Protein AF-A0A9W9J0L0-F1 (afdb_monomer)

Solvent-accessible surface area (backbone atoms only — not comparable to full-atom values): 8194 Å² total; per-residue (Å²): 139,89,84,81,80,73,86,49,81,91,50,54,73,69,58,38,48,50,48,41,58,68,57,58,68,62,36,92,89,52,98,60,97,66,74,61,45,75,41,74,57,98,92,39,80,80,44,77,38,39,56,86,63,51,59,75,35,76,91,61,63,66,67,77,65,63,71,75,72,69,82,81,74,82,87,82,82,83,82,86,81,90,82,89,80,88,84,88,83,88,82,87,78,92,76,89,80,91,79,87,84,85,85,85,84,85,85,87,84,87,133

Secondary structure (DSSP, 8-state):
----SSTTTTS-HHHHHHIIIIIIIT-TT-SSS-S-EEEEETTEEEEEE-HHHHTTSTTTSSGGGSGGGSS----------------------------------------

Nearest PDB structures (foldseek):
  6xgz-assembly2_C  TM=5.238E-01  e=1.188E+00  Escherichia coli LAU-EC10
  6xgz-assembly4_G  TM=4.441E-01  e=1.459E+00  Escherichia coli LAU-EC10

Structure (mmCIF, N/CA/C/O backbone):
data_AF-A0A9W9J0L0-F1
#
_entry.id   AF-A0A9W9J0L0-F1
#
loop_
_atom_site.group_PDB
_atom_site.id
_atom_site.type_symbol
_atom_site.label_atom_id
_atom_site.label_alt_id
_atom_site.label_comp_id
_atom_site.label_asym_id
_atom_site.label_entity_id
_atom_site.label_seq_id
_atom_site.pdbx_PDB_ins_code
_atom_site.Cartn_x
_atom_site.Cartn_y
_atom_site.Cartn_z
_atom_site.occupancy
_atom_site.B_iso_or_equiv
_atom_site.auth_seq_id
_atom_site.auth_comp_id
_atom_site.auth_asym_id
_atom_site.auth_atom_id
_atom_site.pdbx_PDB_model_num
ATOM 1 N N . MET A 1 1 ? -2.092 -14.677 -9.624 1.00 81.62 1 MET A N 1
ATOM 2 C CA . MET A 1 1 ? -2.568 -13.695 -8.629 1.00 81.62 1 MET A CA 1
ATOM 3 C C . MET A 1 1 ? -1.541 -13.659 -7.511 1.00 81.62 1 MET A C 1
ATOM 5 O O . MET A 1 1 ? -1.152 -14.730 -7.071 1.00 81.62 1 MET A O 1
ATOM 9 N N . ILE A 1 2 ? -1.045 -12.480 -7.135 1.00 85.88 2 ILE A N 1
ATOM 10 C CA . ILE A 1 2 ? -0.087 -12.305 -6.030 1.00 85.88 2 ILE A CA 1
ATOM 11 C C . ILE A 1 2 ? -0.782 -11.428 -4.991 1.00 85.88 2 ILE A C 1
ATOM 13 O O . ILE A 1 2 ? -1.339 -10.396 -5.359 1.00 85.88 2 ILE A O 1
ATOM 17 N N . VAL A 1 3 ? -0.757 -11.846 -3.728 1.00 91.19 3 VAL A N 1
ATOM 18 C CA . VAL A 1 3 ? -1.263 -11.078 -2.585 1.00 91.19 3 VAL A CA 1
ATOM 19 C C . VAL A 1 3 ? -0.090 -10.853 -1.643 1.00 91.19 3 VAL A C 1
ATOM 21 O O . VAL A 1 3 ? 0.665 -11.784 -1.376 1.00 91.19 3 VAL A O 1
ATOM 24 N N . LEU A 1 4 ? 0.081 -9.613 -1.197 1.00 90.81 4 LEU A N 1
ATOM 25 C CA . LEU A 1 4 ? 1.098 -9.227 -0.227 1.00 90.81 4 LEU A CA 1
ATOM 26 C C . LEU A 1 4 ? 0.358 -8.747 1.018 1.00 90.81 4 LEU A C 1
ATOM 28 O O . LEU A 1 4 ? -0.255 -7.683 0.977 1.00 90.81 4 LEU A O 1
ATOM 32 N N . ASP A 1 5 ? 0.376 -9.554 2.072 1.00 93.75 5 ASP A N 1
ATOM 33 C CA . ASP A 1 5 ? -0.249 -9.229 3.353 1.00 93.75 5 ASP A CA 1
ATOM 34 C C . ASP A 1 5 ? 0.843 -8.784 4.329 1.00 93.75 5 ASP A C 1
ATOM 36 O O . ASP A 1 5 ? 1.639 -9.601 4.783 1.00 93.75 5 ASP A O 1
ATOM 40 N N . ASP A 1 6 ? 0.950 -7.467 4.515 1.00 92.38 6 ASP A N 1
ATOM 41 C CA . ASP A 1 6 ? 1.974 -6.781 5.317 1.00 92.38 6 ASP A CA 1
ATOM 42 C C . ASP A 1 6 ? 3.406 -7.372 5.207 1.00 92.38 6 ASP A C 1
ATOM 44 O O . ASP A 1 6 ? 3.994 -7.835 6.193 1.00 92.38 6 ASP A O 1
ATOM 48 N N . PRO A 1 7 ? 4.006 -7.364 3.996 1.00 92.69 7 PRO A N 1
ATOM 49 C CA . PRO A 1 7 ? 5.244 -8.091 3.702 1.00 92.69 7 PRO A CA 1
ATOM 50 C C . PRO A 1 7 ? 6.485 -7.549 4.429 1.00 92.69 7 PRO A C 1
ATOM 52 O O . PRO A 1 7 ? 7.549 -8.162 4.348 1.00 92.69 7 PRO A O 1
ATOM 55 N N . PHE A 1 8 ? 6.378 -6.398 5.099 1.00 95.19 8 PHE A N 1
ATOM 56 C CA . PHE A 1 8 ? 7.505 -5.713 5.730 1.00 95.19 8 PHE A CA 1
ATOM 57 C C . PHE A 1 8 ? 7.444 -5.677 7.262 1.00 95.19 8 PHE A C 1
ATOM 59 O O . PHE A 1 8 ? 8.408 -5.244 7.888 1.00 95.19 8 PHE A O 1
ATOM 66 N N . SER A 1 9 ? 6.359 -6.155 7.875 1.00 95.62 9 SER A N 1
ATOM 67 C CA . SER A 1 9 ? 6.130 -6.082 9.329 1.00 95.62 9 SER A CA 1
ATOM 68 C C . SER A 1 9 ? 7.211 -6.733 10.197 1.00 95.62 9 SER A C 1
ATOM 70 O O . SER A 1 9 ? 7.465 -6.274 11.310 1.00 95.62 9 SER A O 1
ATOM 72 N N . ALA A 1 10 ? 7.847 -7.799 9.709 1.00 95.19 10 ALA A N 1
ATOM 73 C CA . ALA A 1 10 ? 8.798 -8.608 10.475 1.00 95.19 10 ALA A CA 1
ATOM 74 C C . ALA A 1 10 ? 10.272 -8.397 10.085 1.00 95.19 10 ALA A C 1
ATOM 76 O O . ALA A 1 10 ? 11.147 -9.088 10.609 1.00 95.19 10 ALA A O 1
ATOM 77 N N . VAL A 1 11 ? 10.562 -7.487 9.153 1.00 95.62 11 VAL A N 1
ATOM 78 C CA . VAL A 1 11 ? 11.921 -7.252 8.642 1.00 95.62 11 VAL A CA 1
ATOM 79 C C . VAL A 1 11 ? 12.442 -5.891 9.081 1.00 95.62 11 VAL A C 1
ATOM 81 O O . VAL A 1 11 ? 11.683 -4.942 9.268 1.00 95.62 11 VAL A O 1
ATOM 84 N N . ASP A 1 12 ? 13.759 -5.774 9.247 1.00 97.44 12 ASP A N 1
ATOM 85 C CA . ASP A 1 12 ? 14.365 -4.473 9.511 1.00 97.44 12 ASP A CA 1
ATOM 86 C C . ASP A 1 12 ? 14.322 -3.572 8.269 1.00 97.44 12 ASP A C 1
ATOM 88 O O . ASP A 1 12 ? 14.172 -4.032 7.135 1.00 97.44 12 ASP A O 1
ATOM 92 N N . ALA A 1 13 ? 14.495 -2.267 8.483 1.00 97.00 13 ALA A N 1
ATOM 93 C CA . ALA A 1 13 ? 14.366 -1.264 7.431 1.00 97.00 13 ALA A CA 1
ATOM 94 C C . ALA A 1 13 ? 15.308 -1.494 6.237 1.00 97.00 13 ALA A C 1
ATOM 96 O O . ALA A 1 13 ? 14.921 -1.216 5.102 1.00 97.00 13 ALA A O 1
ATOM 97 N N . ARG A 1 14 ? 16.526 -2.014 6.459 1.00 97.75 14 ARG A N 1
ATOM 98 C CA . ARG A 1 14 ? 17.467 -2.264 5.357 1.00 97.75 14 ARG A CA 1
ATOM 99 C C . ARG A 1 14 ? 17.002 -3.443 4.516 1.00 97.75 14 ARG A C 1
ATOM 101 O O . ARG A 1 14 ? 16.993 -3.348 3.295 1.00 97.75 14 ARG A O 1
ATOM 108 N N . VAL A 1 15 ? 16.561 -4.522 5.160 1.00 97.06 15 VAL A N 1
ATOM 109 C CA . VAL A 1 15 ? 16.006 -5.688 4.461 1.00 97.06 15 VAL A CA 1
ATOM 110 C C . VAL A 1 15 ? 14.714 -5.329 3.726 1.00 97.06 15 VAL A C 1
ATOM 112 O O . VAL A 1 15 ? 14.553 -5.710 2.567 1.00 97.06 15 VAL A O 1
ATOM 115 N N . ALA A 1 16 ? 13.826 -4.547 4.346 1.00 97.06 16 ALA A N 1
ATOM 116 C CA . ALA A 1 16 ? 12.612 -4.045 3.703 1.00 97.06 16 ALA A CA 1
ATOM 117 C C . ALA A 1 16 ? 12.935 -3.241 2.436 1.00 97.06 16 ALA A C 1
ATOM 119 O O . ALA A 1 16 ? 12.298 -3.434 1.402 1.00 97.06 16 ALA A O 1
ATOM 120 N N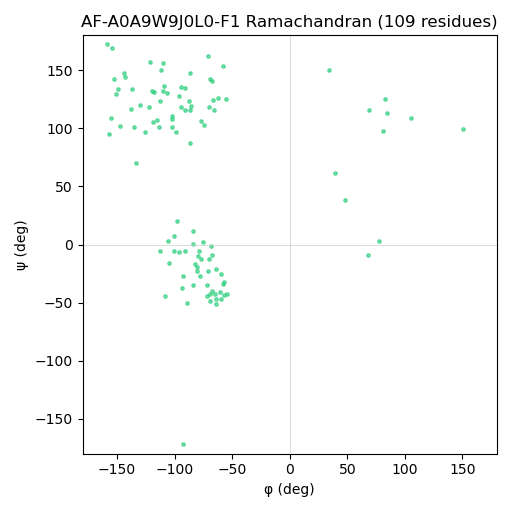 . GLN A 1 17 ? 13.956 -2.380 2.501 1.00 96.62 17 GLN A N 1
ATOM 121 C CA . GLN A 1 17 ? 14.395 -1.579 1.365 1.00 96.62 17 GLN A CA 1
ATOM 122 C C . GLN A 1 17 ? 14.927 -2.448 0.221 1.00 96.62 17 GLN A C 1
ATOM 124 O O . GLN A 1 17 ? 14.496 -2.267 -0.915 1.00 96.62 17 GLN A O 1
ATOM 129 N N . CYS A 1 18 ? 15.785 -3.430 0.510 1.00 96.38 18 CYS A N 1
ATOM 130 C CA . CYS A 1 18 ? 16.265 -4.370 -0.507 1.00 96.38 18 CYS A CA 1
ATOM 131 C C . CYS A 1 18 ? 15.109 -5.147 -1.155 1.00 96.38 18 CYS A C 1
ATOM 133 O O . CYS A 1 18 ? 15.014 -5.210 -2.376 1.00 96.38 18 CYS A O 1
ATOM 135 N N . LEU A 1 19 ? 14.179 -5.690 -0.362 1.00 94.62 19 LEU A N 1
ATOM 136 C CA . LEU A 1 19 ? 13.004 -6.398 -0.887 1.00 94.62 19 LEU A CA 1
ATOM 137 C C . LEU A 1 19 ? 12.127 -5.495 -1.764 1.00 94.62 19 LEU A C 1
ATOM 139 O O . LEU A 1 19 ? 11.619 -5.919 -2.806 1.00 94.62 19 LEU A O 1
ATOM 143 N N . TRP A 1 20 ? 11.938 -4.245 -1.351 1.00 94.25 20 TRP A N 1
ATOM 144 C CA . TRP A 1 20 ? 11.176 -3.274 -2.116 1.00 94.25 20 TRP A CA 1
ATOM 145 C C . TRP A 1 20 ? 11.833 -2.961 -3.462 1.00 94.25 20 TRP A C 1
ATOM 147 O O . TRP A 1 20 ? 11.166 -3.049 -4.495 1.00 94.25 20 TRP A O 1
ATOM 157 N N . ASP A 1 21 ? 13.122 -2.627 -3.452 1.00 94.00 21 ASP A N 1
ATOM 158 C CA . ASP A 1 21 ? 13.863 -2.203 -4.637 1.00 94.00 21 ASP A CA 1
ATOM 159 C C . ASP A 1 21 ? 14.064 -3.370 -5.612 1.00 94.00 21 ASP A C 1
ATOM 161 O O . ASP A 1 21 ? 13.722 -3.255 -6.791 1.00 94.00 21 ASP A O 1
ATOM 165 N N . ASP A 1 22 ? 14.529 -4.516 -5.115 1.00 93.31 22 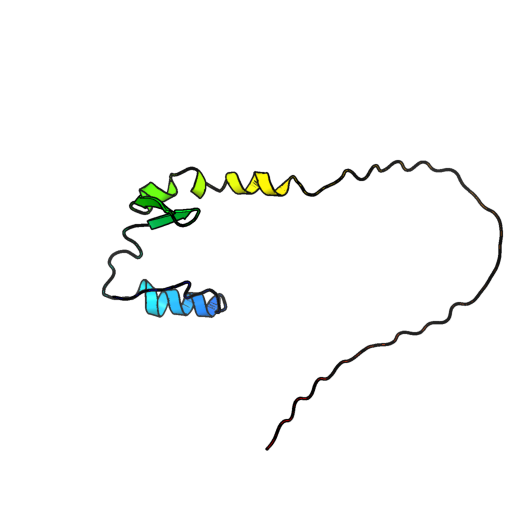ASP A N 1
ATOM 166 C CA . ASP A 1 22 ? 14.966 -5.627 -5.959 1.00 93.31 22 ASP A CA 1
ATOM 167 C C . ASP A 1 22 ? 13.805 -6.518 -6.412 1.00 93.31 22 ASP A C 1
ATOM 169 O O . ASP A 1 22 ? 13.822 -7.030 -7.532 1.00 93.31 22 ASP A O 1
ATOM 173 N N . CYS A 1 23 ? 12.781 -6.707 -5.571 1.00 90.62 23 CYS A N 1
ATOM 174 C CA . CYS A 1 23 ? 11.719 -7.686 -5.832 1.00 90.62 23 CYS A CA 1
ATOM 175 C C . CYS A 1 23 ? 10.375 -7.050 -6.208 1.00 90.62 23 CYS A C 1
ATOM 177 O O . CYS A 1 23 ? 9.710 -7.522 -7.133 1.00 90.62 23 CYS A O 1
ATOM 179 N N . ILE A 1 24 ? 9.937 -6.004 -5.498 1.00 90.50 24 ILE A N 1
ATOM 180 C CA . ILE A 1 24 ? 8.578 -5.460 -5.670 1.00 90.50 24 ILE A CA 1
ATOM 181 C C . ILE A 1 24 ? 8.529 -4.387 -6.756 1.00 90.50 24 ILE A C 1
ATOM 183 O O . ILE A 1 24 ? 7.680 -4.466 -7.650 1.00 90.50 24 ILE A O 1
ATOM 187 N N . ARG A 1 25 ? 9.421 -3.392 -6.699 1.00 89.31 25 ARG A N 1
ATOM 188 C CA . ARG A 1 25 ? 9.446 -2.270 -7.647 1.00 89.31 25 ARG A CA 1
ATOM 189 C C . ARG A 1 25 ? 9.833 -2.731 -9.051 1.00 89.31 25 ARG A C 1
ATOM 191 O O . ARG A 1 25 ? 9.215 -2.296 -10.015 1.00 89.31 25 ARG A O 1
ATOM 198 N N . ASN A 1 26 ? 10.791 -3.648 -9.157 1.00 87.00 26 ASN A N 1
ATOM 199 C CA . ASN A 1 26 ? 11.282 -4.170 -10.435 1.00 87.00 26 ASN A CA 1
ATOM 200 C C . ASN A 1 26 ? 10.431 -5.313 -11.011 1.00 87.00 26 ASN A C 1
ATOM 202 O O . ASN A 1 26 ? 10.851 -5.982 -11.954 1.00 87.00 26 ASN A O 1
ATOM 206 N N . CYS A 1 27 ? 9.233 -5.566 -10.473 1.00 83.31 27 CYS A N 1
ATOM 207 C CA . CYS A 1 27 ? 8.371 -6.618 -10.995 1.00 83.31 27 CYS A CA 1
ATOM 208 C C . CYS A 1 27 ? 7.902 -6.261 -12.426 1.00 83.31 27 CYS A C 1
ATOM 210 O O . CYS A 1 27 ? 7.125 -5.319 -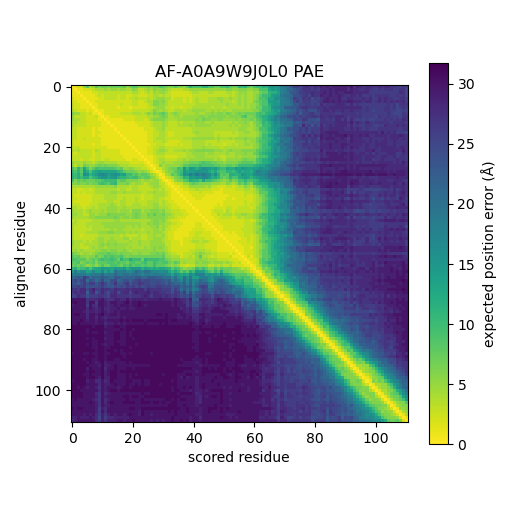12.593 1.00 83.31 27 CYS A O 1
ATOM 212 N N . PRO A 1 28 ? 8.280 -7.032 -13.469 1.00 71.69 28 PRO A N 1
ATOM 213 C CA . PRO A 1 28 ? 8.089 -6.654 -14.878 1.00 71.69 28 PRO A CA 1
ATOM 214 C C . PRO A 1 28 ? 6.622 -6.616 -15.340 1.00 71.69 28 PRO A C 1
ATOM 216 O O . PRO A 1 28 ? 6.336 -6.302 -16.490 1.00 71.69 28 PRO A O 1
ATOM 219 N N . LYS A 1 29 ? 5.676 -6.951 -14.457 1.00 75.12 29 LYS A N 1
ATOM 220 C CA . LYS A 1 29 ? 4.233 -6.966 -14.731 1.00 75.12 29 LYS A CA 1
ATOM 221 C C . LYS A 1 29 ? 3.492 -5.732 -14.199 1.00 75.12 29 LYS A C 1
ATOM 223 O O . LYS A 1 29 ? 2.265 -5.725 -14.239 1.00 75.12 29 LYS A O 1
ATOM 228 N N . ARG A 1 30 ? 4.191 -4.714 -13.682 1.00 70.19 30 ARG A N 1
ATOM 229 C CA . ARG A 1 30 ? 3.576 -3.506 -13.107 1.00 70.19 30 ARG A CA 1
ATOM 230 C C . ARG A 1 30 ? 4.060 -2.233 -13.798 1.00 70.19 30 ARG A C 1
ATOM 232 O O . ARG A 1 30 ? 5.235 -1.899 -13.729 1.00 70.19 30 ARG A O 1
ATOM 239 N N . SER A 1 31 ? 3.131 -1.497 -14.406 1.00 67.50 31 SER A N 1
ATOM 240 C CA . SER A 1 31 ? 3.322 -0.100 -14.835 1.00 67.50 31 SER A CA 1
ATOM 241 C C . SER A 1 31 ? 3.163 0.898 -13.679 1.00 67.50 31 SER A C 1
ATOM 243 O O . SER A 1 31 ? 3.682 2.007 -13.732 1.00 67.50 31 SER A O 1
ATOM 245 N N . SER A 1 32 ? 2.446 0.493 -12.631 1.00 78.06 32 SER A N 1
ATOM 246 C CA . SER A 1 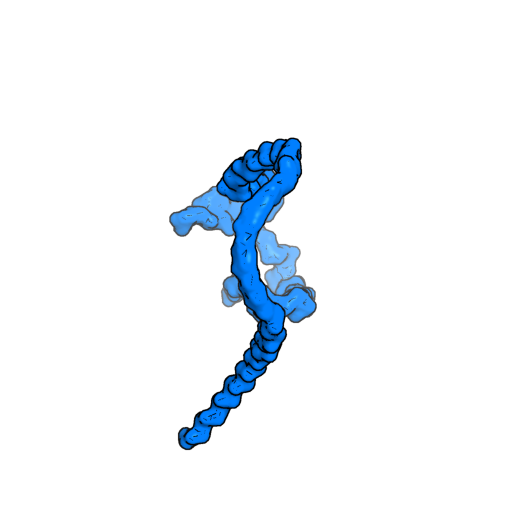32 ? 2.093 1.251 -11.428 1.00 78.06 32 SER A CA 1
ATOM 247 C C . SER A 1 32 ? 2.111 0.298 -10.226 1.00 78.06 32 SER A C 1
ATOM 249 O O . SER A 1 32 ? 1.822 -0.894 -10.345 1.00 78.06 32 SER A O 1
ATOM 251 N N . LEU A 1 33 ? 2.480 0.803 -9.045 1.00 82.00 33 LEU A N 1
ATOM 252 C CA . LEU A 1 33 ? 2.512 -0.008 -7.817 1.00 82.00 33 LEU A CA 1
ATOM 253 C C . LEU A 1 33 ? 1.106 -0.339 -7.306 1.00 82.00 33 LEU A C 1
ATOM 255 O O . LEU A 1 33 ? 0.877 -1.427 -6.777 1.00 82.00 33 LEU A O 1
ATOM 259 N N . CYS A 1 34 ? 0.173 0.595 -7.487 1.00 87.19 34 CYS A N 1
ATOM 260 C CA . CYS A 1 34 ? -1.232 0.432 -7.154 1.00 87.19 34 CYS A CA 1
ATOM 261 C C . CYS A 1 34 ? -2.100 1.252 -8.115 1.00 87.19 34 CYS A C 1
ATOM 263 O O . CYS A 1 34 ? -1.818 2.420 -8.374 1.00 87.19 34 CYS A O 1
ATOM 265 N N 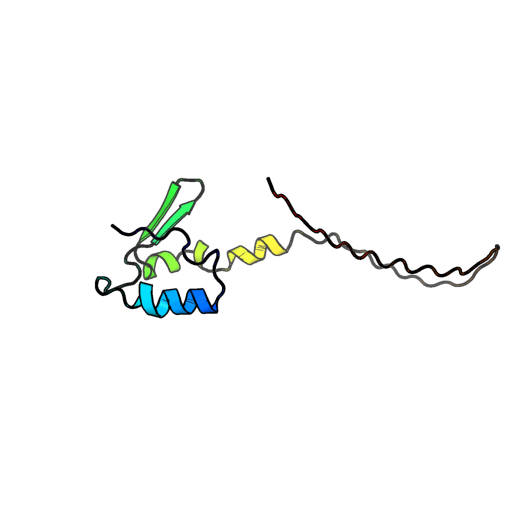. ASP A 1 35 ? -3.163 0.635 -8.625 1.00 91.81 35 ASP A N 1
ATOM 266 C CA . ASP A 1 35 ? -4.165 1.322 -9.450 1.00 91.81 35 ASP A CA 1
ATOM 267 C C . ASP A 1 35 ? -5.330 1.834 -8.601 1.00 91.81 35 ASP A C 1
ATOM 269 O O . ASP A 1 35 ? -5.990 2.809 -8.949 1.00 91.81 35 ASP A O 1
ATOM 273 N N . HIS A 1 36 ? -5.586 1.162 -7.477 1.00 94.25 36 HIS A N 1
ATOM 274 C CA . HIS A 1 36 ? -6.688 1.443 -6.571 1.00 94.25 36 HIS A CA 1
ATOM 275 C C . HIS A 1 36 ? -6.251 1.237 -5.122 1.00 94.25 36 HIS A C 1
ATOM 277 O O . HIS A 1 36 ? -5.506 0.307 -4.814 1.00 94.25 36 HIS A O 1
ATOM 283 N N . ILE A 1 37 ? -6.770 2.081 -4.234 1.00 94.44 37 ILE A N 1
ATOM 284 C CA . ILE A 1 37 ? -6.681 1.934 -2.783 1.00 94.44 37 ILE A CA 1
ATOM 285 C C . ILE A 1 37 ? -8.073 1.588 -2.266 1.00 94.44 37 ILE A C 1
ATOM 287 O O . ILE A 1 37 ? -9.053 2.248 -2.623 1.00 94.44 37 ILE A O 1
ATOM 291 N N . LEU A 1 38 ? -8.145 0.561 -1.421 1.00 95.44 38 LEU A N 1
ATOM 292 C CA . LEU A 1 38 ? -9.339 0.199 -0.671 1.00 95.44 38 LEU A CA 1
ATOM 293 C C . LEU A 1 38 ? -9.133 0.598 0.786 1.00 95.44 38 LEU A C 1
ATOM 295 O O . LEU A 1 38 ? -8.112 0.266 1.382 1.00 95.44 38 LEU A O 1
ATOM 299 N N . VAL A 1 39 ? -10.107 1.300 1.351 1.00 94.69 39 VAL A N 1
ATOM 300 C CA . VAL A 1 39 ? -10.099 1.702 2.759 1.00 94.69 39 VAL A CA 1
ATOM 301 C C . VAL A 1 39 ? -11.218 0.958 3.457 1.00 94.69 39 VAL A C 1
ATOM 303 O O . VAL A 1 39 ? -12.377 1.062 3.041 1.00 94.69 39 VAL A O 1
ATOM 306 N N . LEU A 1 40 ? -10.862 0.218 4.502 1.00 95.25 40 LEU A N 1
ATOM 307 C CA . LEU A 1 40 ? -11.800 -0.540 5.313 1.00 95.25 40 LEU A CA 1
ATOM 308 C C . LEU A 1 40 ? -11.937 0.104 6.694 1.00 95.25 40 LEU A C 1
ATOM 310 O O . LE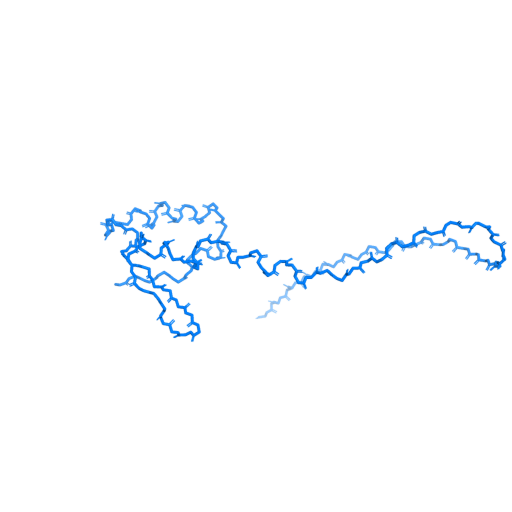U A 1 40 ? -10.936 0.460 7.308 1.00 95.25 40 LEU A O 1
ATOM 314 N N . ASP A 1 41 ? -13.169 0.218 7.180 1.00 94.00 41 ASP A N 1
ATOM 315 C CA . ASP A 1 41 ? -13.482 0.611 8.555 1.00 94.00 41 ASP A CA 1
ATOM 316 C C . ASP A 1 41 ? -14.603 -0.284 9.092 1.00 94.00 41 ASP A C 1
ATOM 318 O O . ASP A 1 41 ? -15.586 -0.551 8.398 1.00 94.00 41 ASP A O 1
ATOM 322 N N . LYS A 1 42 ? -14.433 -0.798 10.316 1.00 95.56 42 LYS A N 1
ATOM 323 C CA . LYS A 1 42 ? -15.387 -1.701 10.998 1.00 95.56 42 LYS A CA 1
ATOM 324 C C . LYS A 1 42 ? -15.870 -2.877 10.131 1.00 95.56 42 LYS A C 1
ATOM 326 O O . LYS A 1 42 ? -17.033 -3.265 10.181 1.00 95.56 42 LYS A O 1
ATOM 331 N N . GLY A 1 43 ? -14.970 -3.443 9.325 1.00 95.69 43 GLY A N 1
ATOM 332 C CA . GLY A 1 43 ? -15.268 -4.574 8.438 1.00 95.69 43 GLY A CA 1
ATOM 333 C C . GLY A 1 43 ? -16.017 -4.217 7.147 1.00 95.69 43 GLY A C 1
ATOM 334 O O . GLY A 1 43 ? -16.330 -5.119 6.375 1.00 95.69 43 GLY A O 1
ATOM 335 N N . GLY A 1 44 ? -16.288 -2.934 6.880 1.00 96.06 44 GLY A N 1
ATOM 336 C CA . GLY A 1 44 ? -16.882 -2.447 5.631 1.00 96.06 44 GLY A CA 1
ATOM 337 C C . GLY A 1 44 ? -15.896 -1.646 4.777 1.00 96.06 44 GLY A C 1
ATOM 338 O O . GLY A 1 44 ? -14.938 -1.079 5.293 1.00 96.06 44 GLY A O 1
ATOM 339 N N . ILE A 1 45 ? -16.135 -1.569 3.464 1.00 95.69 45 ILE A N 1
ATOM 340 C CA . ILE A 1 45 ? -15.355 -0.727 2.539 1.00 95.69 45 ILE A CA 1
ATOM 341 C C . ILE A 1 45 ? -15.949 0.689 2.535 1.00 95.69 45 ILE A C 1
ATOM 343 O O . ILE A 1 45 ? -17.098 0.876 2.140 1.00 95.69 45 ILE A O 1
ATOM 347 N N . ILE A 1 46 ? -15.160 1.694 2.922 1.00 94.44 46 ILE A N 1
ATOM 348 C CA . ILE A 1 46 ? -15.578 3.110 2.977 1.00 94.44 46 ILE A CA 1
ATOM 349 C C . ILE A 1 46 ? -15.013 3.958 1.824 1.00 94.44 46 ILE A C 1
ATOM 351 O O . ILE A 1 46 ? -15.485 5.067 1.540 1.00 94.44 46 ILE A O 1
ATOM 355 N N . ALA A 1 47 ? -13.997 3.448 1.124 1.00 93.94 47 ALA A N 1
ATOM 356 C CA . ALA A 1 47 ? -13.452 4.064 -0.079 1.00 93.94 47 ALA A CA 1
ATOM 357 C C . ALA A 1 47 ? -12.825 3.017 -1.005 1.00 93.94 47 ALA A C 1
ATOM 359 O O . ALA A 1 47 ? -12.160 2.094 -0.543 1.00 93.94 47 ALA A O 1
ATOM 360 N N . GLN A 1 48 ? -12.993 3.212 -2.311 1.00 95.69 48 GLN A N 1
ATOM 361 C CA . GLN A 1 48 ? -12.301 2.465 -3.359 1.00 95.69 48 GLN A CA 1
ATOM 362 C C . GLN A 1 48 ? -12.092 3.397 -4.552 1.00 95.69 48 GLN A C 1
ATOM 364 O O . GLN A 1 48 ? -13.047 3.674 -5.278 1.00 95.69 48 GLN A O 1
ATOM 369 N N . ARG A 1 49 ? -10.883 3.937 -4.727 1.00 95.56 49 ARG A N 1
ATOM 370 C CA . ARG A 1 49 ? -10.530 4.859 -5.828 1.00 95.56 49 ARG A CA 1
ATOM 371 C C . ARG A 1 49 ? -9.023 4.807 -6.132 1.00 95.56 49 ARG A C 1
ATOM 373 O O . ARG A 1 49 ? -8.277 4.234 -5.336 1.00 95.56 49 ARG A O 1
ATOM 380 N N . PRO A 1 50 ? -8.566 5.413 -7.242 1.00 95.19 50 PRO A N 1
ATOM 381 C CA . PRO A 1 50 ? -7.146 5.642 -7.486 1.00 95.19 50 PRO A CA 1
ATOM 382 C C . PRO A 1 50 ? -6.464 6.471 -6.378 1.00 95.19 50 PRO A C 1
ATOM 384 O O . PRO A 1 50 ? -7.140 7.258 -5.700 1.00 95.19 50 PRO A O 1
ATOM 387 N N . PRO A 1 51 ? -5.140 6.317 -6.175 1.00 93.25 51 PRO A N 1
ATOM 388 C CA . PRO A 1 51 ? -4.414 6.944 -5.066 1.00 93.25 51 PRO A CA 1
ATOM 389 C C . PRO A 1 51 ? -4.587 8.464 -4.968 1.00 93.25 51 PRO A C 1
ATOM 391 O O . PRO A 1 51 ? -4.831 8.997 -3.888 1.00 93.25 51 PRO A O 1
ATOM 394 N N . ASP A 1 52 ? -4.542 9.165 -6.097 1.00 93.19 52 ASP A N 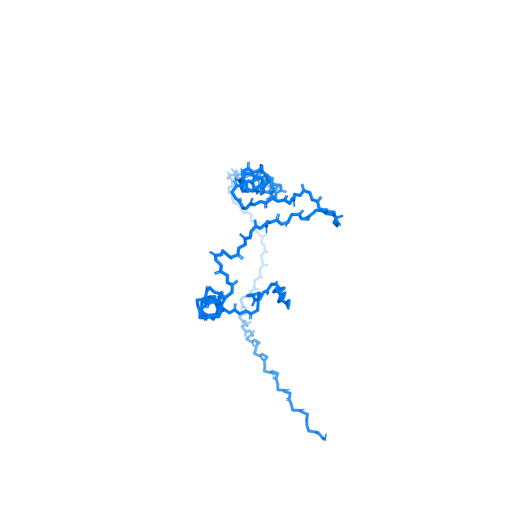1
ATOM 395 C CA . ASP A 1 52 ? -4.670 10.624 -6.191 1.00 93.19 52 ASP A CA 1
ATOM 396 C C . ASP A 1 52 ? -6.046 11.154 -5.752 1.00 93.19 52 ASP A C 1
ATOM 398 O O . ASP A 1 52 ? -6.183 12.331 -5.412 1.00 93.19 52 ASP A O 1
ATOM 402 N N . GLN A 1 53 ? -7.071 10.300 -5.765 1.00 93.06 53 GLN A N 1
ATOM 403 C CA . GLN A 1 53 ? -8.421 10.628 -5.307 1.00 93.06 53 GLN A CA 1
ATOM 404 C C . GLN A 1 53 ? -8.637 10.243 -3.845 1.00 93.06 53 GLN A C 1
ATOM 406 O O . GLN A 1 53 ? -9.329 10.956 -3.120 1.00 93.06 53 GLN A O 1
ATOM 411 N N . VAL A 1 54 ? -8.076 9.110 -3.412 1.00 93.06 54 VAL A N 1
ATOM 412 C CA . VAL A 1 54 ? -8.231 8.618 -2.037 1.00 93.06 54 VAL A CA 1
ATOM 413 C C . VAL A 1 54 ? -7.485 9.508 -1.047 1.00 93.06 54 VAL A C 1
ATOM 415 O O . VAL A 1 54 ? -8.051 9.860 -0.016 1.00 93.06 54 VAL A O 1
ATOM 418 N N . LEU A 1 55 ? -6.267 9.932 -1.387 1.00 89.94 55 LEU A N 1
ATOM 419 C CA . LEU A 1 55 ? -5.403 10.715 -0.499 1.00 89.94 55 LEU A CA 1
ATOM 420 C C . LEU A 1 55 ? -5.887 12.153 -0.252 1.00 89.94 55 LEU A C 1
ATOM 422 O O . LEU A 1 55 ? -5.396 12.794 0.661 1.00 89.94 55 LEU A O 1
ATOM 426 N N . LYS A 1 56 ? -6.856 12.656 -1.027 1.00 90.50 56 LYS A N 1
ATOM 427 C CA . LYS A 1 56 ? -7.476 13.984 -0.831 1.00 90.50 56 LYS A CA 1
ATOM 428 C C . LYS A 1 56 ? -8.609 13.981 0.200 1.00 90.50 56 LYS A C 1
ATOM 430 O O . LYS A 1 56 ? -9.311 14.979 0.350 1.00 90.50 56 LYS A O 1
ATOM 435 N N . ARG A 1 57 ? -8.904 12.825 0.798 1.00 86.81 57 ARG A N 1
ATOM 436 C CA . ARG A 1 57 ? -9.997 12.684 1.759 1.00 86.81 57 ARG A CA 1
ATOM 437 C C . ARG A 1 57 ? -9.514 13.031 3.172 1.00 86.81 57 ARG A C 1
ATOM 439 O O . ARG A 1 57 ? -8.404 12.654 3.531 1.00 86.81 57 ARG A O 1
ATOM 446 N N . PRO A 1 58 ? -10.391 13.596 4.023 1.00 85.75 58 PRO A N 1
ATOM 447 C CA . PRO A 1 58 ? -10.011 14.143 5.329 1.00 85.75 58 PRO A CA 1
ATOM 448 C C . PRO A 1 58 ? -9.374 13.137 6.294 1.00 85.75 58 PRO A C 1
ATOM 450 O O . PRO A 1 58 ? -8.607 13.521 7.167 1.00 85.75 58 PRO A O 1
ATOM 453 N N . PHE A 1 59 ? -9.651 11.841 6.144 1.00 84.69 59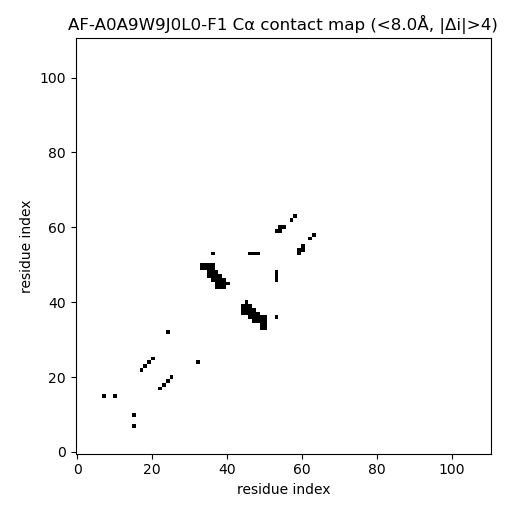 PHE A N 1
ATOM 454 C CA . PHE A 1 59 ? -9.045 10.813 6.993 1.00 84.69 59 PHE A CA 1
ATOM 455 C C . PHE A 1 59 ? -7.584 10.481 6.633 1.00 84.69 59 PHE A C 1
ATOM 457 O O . PHE A 1 59 ? -6.911 9.827 7.423 1.00 84.69 59 PHE A O 1
ATOM 464 N N . PHE A 1 60 ? -7.076 10.929 5.478 1.00 84.25 60 PHE A N 1
ATOM 465 C CA . PHE A 1 60 ? -5.655 10.836 5.112 1.00 84.25 60 PHE A CA 1
ATOM 466 C C . PHE A 1 60 ? -4.882 12.145 5.324 1.00 84.25 60 PHE A C 1
ATOM 468 O O . PHE A 1 60 ? -3.659 12.140 5.214 1.00 84.25 60 PHE A O 1
ATOM 475 N N . ASP A 1 61 ? -5.554 13.238 5.696 1.00 78.88 61 ASP A N 1
ATOM 476 C CA . ASP A 1 61 ? -4.936 14.565 5.841 1.00 78.88 61 ASP A CA 1
ATOM 477 C C . ASP A 1 61 ? -4.084 14.713 7.122 1.00 78.88 61 ASP A C 1
ATOM 479 O O . ASP A 1 61 ? -3.554 15.787 7.402 1.00 78.88 61 ASP A O 1
ATOM 483 N N . GLY A 1 62 ? -3.948 13.654 7.933 1.00 67.69 62 GLY A N 1
ATOM 484 C CA . GLY A 1 62 ? -3.082 13.603 9.123 1.00 67.69 62 GLY A CA 1
ATOM 485 C C . GLY A 1 62 ? -3.506 14.502 10.295 1.00 67.69 62 GLY A C 1
ATOM 486 O O . GLY A 1 62 ? -2.976 14.372 11.398 1.00 67.69 62 GLY A O 1
ATOM 487 N N . SER A 1 63 ? -4.487 15.381 10.095 1.00 62.53 63 SER A N 1
ATOM 488 C CA . SER A 1 63 ? -4.992 16.341 11.082 1.00 62.53 63 SER A CA 1
ATOM 489 C C . SER A 1 63 ? -5.792 15.692 12.215 1.00 62.53 63 SER A C 1
ATOM 491 O O . SER A 1 63 ? -5.843 16.235 13.316 1.00 62.53 63 SER A O 1
ATOM 493 N N . THR A 1 64 ? -6.346 14.498 11.997 1.00 56.12 64 THR A N 1
ATOM 494 C CA . THR A 1 64 ? -7.145 13.761 12.989 1.00 56.12 64 THR A CA 1
ATOM 495 C C . THR A 1 64 ? -6.314 13.035 14.059 1.00 56.12 64 THR A C 1
ATOM 497 O O . THR A 1 64 ? -6.891 12.486 14.991 1.00 56.12 64 THR A O 1
ATOM 500 N N . LEU A 1 65 ? -4.974 13.017 13.969 1.00 53.22 65 LEU A N 1
ATOM 501 C CA . LEU A 1 65 ? -4.099 12.375 14.971 1.00 53.22 65 LEU A CA 1
ATOM 502 C C . LEU A 1 65 ? -3.812 13.246 16.209 1.00 53.22 65 LEU A C 1
ATOM 504 O O . LEU A 1 65 ? -3.363 12.732 17.237 1.00 53.22 65 LEU A O 1
ATOM 508 N N . LEU A 1 66 ? -4.066 14.556 16.137 1.00 54.06 66 LEU A N 1
ATOM 509 C CA . LEU A 1 66 ? -3.764 15.490 17.229 1.00 54.06 66 LEU A CA 1
ATOM 510 C C . LEU A 1 66 ? -4.812 15.486 18.353 1.00 54.06 66 LEU A C 1
ATOM 512 O O . LEU A 1 66 ? -4.485 15.875 19.476 1.00 54.06 66 LEU A O 1
ATOM 516 N N . ASP A 1 67 ? -6.029 15.000 18.101 1.00 48.88 67 ASP A N 1
ATOM 517 C CA . ASP A 1 67 ? -7.111 15.038 19.095 1.00 48.88 67 ASP A CA 1
ATOM 518 C C . ASP A 1 67 ? -6.988 13.951 20.173 1.00 48.88 67 ASP A C 1
ATOM 520 O O . ASP A 1 67 ? -7.371 14.168 21.320 1.00 48.88 67 ASP A O 1
ATOM 524 N N . THR A 1 68 ? -6.348 12.818 19.876 1.00 49.25 68 THR A N 1
ATOM 525 C CA . THR A 1 68 ? -6.121 11.735 20.853 1.00 49.25 68 THR A CA 1
ATOM 526 C C . THR A 1 68 ? -4.955 11.978 21.815 1.00 49.25 68 THR A C 1
ATOM 528 O O . THR A 1 68 ? -4.806 11.245 22.787 1.00 49.25 68 THR A O 1
ATOM 531 N N . SER A 1 69 ? -4.127 13.005 21.590 1.00 50.09 69 SER A N 1
ATOM 532 C CA . SER A 1 69 ? -2.938 13.266 22.426 1.00 50.09 69 SER A CA 1
ATOM 533 C C . SER A 1 69 ? -3.197 14.212 23.609 1.00 50.09 69 SER A C 1
ATOM 535 O O . SER A 1 69 ? -2.301 14.428 24.422 1.00 50.09 69 SER A O 1
ATOM 537 N N . LYS A 1 70 ? -4.398 14.799 23.728 1.00 50.56 70 LYS A N 1
ATOM 538 C CA . LYS A 1 70 ? -4.731 15.777 24.784 1.00 50.56 70 LYS A CA 1
ATOM 539 C C . LYS A 1 70 ? -5.433 15.200 26.018 1.00 50.56 70 LYS A C 1
ATOM 541 O O . LYS A 1 70 ? -5.583 15.925 26.995 1.00 50.56 70 LYS A O 1
ATOM 546 N N . GLU A 1 71 ? -5.819 13.925 26.022 1.00 49.69 71 GLU A N 1
ATOM 547 C CA . GLU A 1 71 ? -6.622 13.326 27.107 1.00 49.69 71 GLU A CA 1
ATOM 548 C C . GLU A 1 71 ? -5.820 12.547 28.169 1.00 49.69 71 GLU A C 1
ATOM 550 O O . GLU A 1 71 ? -6.371 11.738 28.905 1.00 49.69 71 GLU A O 1
ATOM 555 N N . LEU A 1 72 ? -4.513 12.790 28.306 1.00 48.56 72 LEU A N 1
ATOM 556 C CA . LEU A 1 72 ? -3.703 12.187 29.374 1.00 48.56 72 LEU A CA 1
ATOM 557 C C . LEU A 1 72 ? -2.807 13.228 30.053 1.00 48.56 72 LEU A C 1
ATOM 559 O O . LEU A 1 72 ? -1.587 13.214 29.920 1.00 48.56 72 LEU A O 1
ATOM 563 N N . SER A 1 73 ? -3.404 14.146 30.815 1.00 45.16 73 SER A N 1
ATOM 564 C CA . SER A 1 73 ? -2.717 14.835 31.920 1.00 45.16 73 SER A CA 1
ATOM 565 C C . SER A 1 73 ? -3.737 15.330 32.958 1.00 45.16 73 SER A C 1
ATOM 567 O O . SER A 1 73 ? -4.449 16.293 32.676 1.00 45.16 73 SER A O 1
ATOM 569 N N . PRO A 1 74 ? -3.833 14.750 34.170 1.00 53.91 74 PRO A N 1
ATOM 570 C CA . PRO A 1 74 ? -4.442 15.467 35.285 1.00 53.91 74 PRO A CA 1
ATOM 571 C C . PRO A 1 74 ? -3.525 16.638 35.704 1.00 53.91 74 PRO A C 1
ATOM 573 O O . PRO A 1 74 ? -2.299 16.492 35.682 1.00 53.91 74 PRO A O 1
ATOM 576 N N . PRO A 1 75 ? -4.072 17.807 36.085 1.00 44.19 75 PRO A N 1
ATOM 577 C CA . PRO A 1 75 ? -3.266 18.964 36.463 1.00 44.19 75 PRO A CA 1
ATOM 578 C C . PRO A 1 75 ? -2.549 18.724 37.801 1.00 44.19 75 PRO A C 1
ATOM 580 O O . PRO A 1 75 ? -3.185 18.566 38.843 1.00 44.19 75 PRO A O 1
ATOM 583 N N . ILE A 1 76 ? -1.213 18.734 37.787 1.00 53.00 76 ILE A N 1
ATOM 584 C CA . ILE A 1 76 ? -0.388 18.793 39.002 1.00 53.00 76 ILE A CA 1
ATOM 585 C C . ILE A 1 76 ? -0.408 20.242 39.507 1.00 53.00 76 ILE A C 1
ATOM 587 O O . ILE A 1 76 ? 0.200 21.133 38.914 1.00 53.00 76 ILE A O 1
ATOM 591 N N . ASN A 1 77 ? -1.140 20.480 40.596 1.00 42.25 77 ASN A N 1
ATOM 592 C CA . ASN A 1 77 ? -1.186 21.763 41.293 1.00 42.25 77 ASN A CA 1
ATOM 593 C C . ASN A 1 77 ? 0.112 21.969 42.095 1.00 42.25 77 ASN A C 1
ATOM 595 O O . ASN A 1 77 ? 0.292 21.382 43.161 1.00 42.25 77 ASN A O 1
ATOM 599 N N . ASN A 1 78 ? 1.022 22.796 41.581 1.00 48.41 78 ASN A N 1
ATOM 600 C CA . ASN A 1 78 ? 2.235 23.213 42.283 1.00 48.41 78 ASN A CA 1
ATOM 601 C C . ASN A 1 78 ? 1.945 24.445 43.155 1.00 48.41 78 ASN A C 1
ATOM 603 O O . ASN A 1 78 ? 2.164 25.577 42.726 1.00 48.41 78 ASN A O 1
ATOM 607 N N . GLN A 1 79 ? 1.503 24.236 44.396 1.00 42.66 79 GLN A N 1
ATOM 608 C CA . GLN A 1 79 ? 1.647 25.247 45.446 1.00 42.66 79 GLN A CA 1
ATOM 609 C C . GLN A 1 79 ? 2.866 24.909 46.306 1.00 42.66 79 GLN A C 1
ATOM 611 O O . GLN A 1 79 ? 2.807 24.091 47.219 1.00 42.66 79 GLN A O 1
ATOM 616 N N . ALA A 1 80 ? 3.991 25.549 45.988 1.00 40.12 80 ALA A N 1
ATOM 617 C CA . ALA A 1 80 ? 5.142 25.638 46.872 1.00 40.12 80 ALA A CA 1
ATOM 618 C C . ALA A 1 80 ? 4.949 26.849 47.796 1.00 40.12 80 ALA A C 1
ATOM 620 O O . ALA A 1 80 ? 4.931 27.987 47.327 1.00 40.12 80 ALA A O 1
ATOM 621 N N . GLN A 1 81 ? 4.822 26.618 49.103 1.00 39.22 81 GLN A N 1
ATOM 622 C CA . GLN A 1 81 ? 4.902 27.675 50.110 1.00 39.22 81 GLN A CA 1
ATOM 623 C C . GLN A 1 81 ? 5.891 27.257 51.204 1.00 39.22 81 GLN A C 1
ATOM 625 O O . GLN A 1 81 ? 5.775 26.203 51.822 1.00 39.22 81 GLN A O 1
ATOM 630 N N . SER A 1 82 ? 6.924 28.086 51.345 1.00 41.16 82 SER A N 1
ATOM 631 C CA . SER A 1 82 ? 8.113 27.925 52.180 1.00 41.16 82 SER A CA 1
ATOM 632 C C . SER A 1 82 ? 7.865 28.457 53.592 1.00 41.16 82 SER A C 1
ATOM 634 O O . SER A 1 82 ? 7.607 29.652 53.714 1.00 41.16 82 SER A O 1
ATOM 636 N N . VAL A 1 83 ? 8.058 27.634 54.633 1.00 36.84 83 VAL A N 1
ATOM 637 C CA . VAL A 1 83 ? 8.407 28.063 56.007 1.00 36.84 83 VAL A CA 1
ATOM 638 C C . VAL A 1 83 ? 9.222 26.941 56.696 1.00 36.84 83 VAL A C 1
ATOM 640 O O . VAL A 1 83 ? 8.830 25.779 56.652 1.00 36.84 83 VAL A O 1
ATOM 643 N N . ALA A 1 84 ? 10.374 27.272 57.293 1.00 39.97 84 ALA A N 1
ATOM 644 C CA . ALA A 1 84 ? 11.289 26.377 58.042 1.00 39.97 84 ALA A CA 1
ATOM 645 C C . ALA A 1 84 ? 10.973 26.358 59.570 1.00 39.97 84 ALA A C 1
ATOM 647 O O . ALA A 1 84 ? 10.081 27.097 59.979 1.00 39.97 84 ALA A O 1
ATOM 648 N N . PRO A 1 85 ? 11.784 25.742 60.470 1.00 43.66 85 PRO A N 1
ATOM 649 C CA . PRO A 1 85 ? 12.282 24.356 60.569 1.00 43.66 85 PRO A CA 1
ATOM 650 C C . PRO A 1 85 ? 11.899 23.630 61.905 1.00 43.66 85 PRO A C 1
ATOM 652 O O . PRO A 1 85 ? 11.681 24.290 62.909 1.00 43.66 85 PRO A O 1
ATOM 655 N N . ALA A 1 86 ? 11.894 22.277 61.866 1.00 40.34 86 ALA A N 1
ATOM 656 C CA . ALA A 1 86 ? 12.117 21.190 62.874 1.00 40.34 86 ALA A CA 1
ATOM 657 C C . ALA A 1 86 ? 11.685 21.356 64.370 1.00 40.34 86 ALA A C 1
ATOM 659 O O . ALA A 1 86 ? 11.828 22.446 64.914 1.00 40.34 86 ALA A O 1
ATOM 660 N N . PRO A 1 87 ? 11.317 20.277 65.130 1.00 41.69 87 PRO A N 1
ATOM 661 C CA . PRO A 1 87 ? 12.354 19.303 65.520 1.00 41.69 87 PRO A CA 1
ATOM 662 C C . PRO A 1 87 ? 11.902 17.861 65.936 1.00 41.69 87 PRO A C 1
ATOM 664 O O . PRO A 1 87 ? 10.733 17.567 66.164 1.00 41.69 87 PRO A O 1
ATOM 667 N N . ASN A 1 88 ? 12.911 16.994 66.115 1.00 34.84 88 ASN A N 1
ATOM 668 C CA . ASN A 1 88 ? 12.953 15.756 66.924 1.00 34.84 88 ASN A CA 1
ATOM 669 C C . ASN A 1 88 ? 12.429 14.431 66.322 1.00 34.84 88 ASN A C 1
ATOM 671 O O . ASN A 1 88 ? 11.230 14.179 66.287 1.00 34.84 88 ASN A O 1
ATOM 675 N N . THR A 1 89 ? 13.341 13.472 66.104 1.00 34.75 89 THR A N 1
ATOM 676 C CA . THR A 1 89 ? 13.510 12.271 66.969 1.00 34.75 89 THR A CA 1
ATOM 677 C C . THR A 1 89 ? 14.033 11.061 66.173 1.00 34.75 89 THR A C 1
ATOM 679 O O . THR A 1 89 ? 13.282 10.337 65.539 1.00 34.75 89 THR A O 1
ATOM 682 N N . VAL A 1 90 ? 15.348 10.848 66.298 1.00 36.59 90 VAL A N 1
ATOM 683 C CA . VAL A 1 90 ? 16.019 9.565 66.594 1.00 36.59 90 VAL A CA 1
ATOM 684 C C . VAL A 1 90 ? 16.011 8.429 65.543 1.00 36.59 90 VAL A C 1
ATOM 686 O O . VAL A 1 90 ? 15.038 7.723 65.328 1.00 36.59 90 VAL A O 1
ATOM 689 N N . ASN A 1 91 ? 17.247 8.154 65.105 1.00 33.56 91 ASN A N 1
ATOM 690 C CA . ASN A 1 91 ? 17.917 6.853 64.952 1.00 33.56 91 ASN A CA 1
ATOM 691 C C . ASN A 1 91 ? 18.136 6.217 63.566 1.00 33.56 91 ASN A C 1
ATOM 693 O O . ASN A 1 91 ? 17.288 5.538 63.008 1.00 33.56 91 ASN A O 1
ATOM 697 N N . SER A 1 92 ? 19.428 6.249 63.217 1.00 38.00 92 SER A N 1
ATOM 698 C CA . SER A 1 92 ? 20.312 5.088 63.030 1.00 38.00 92 SER A CA 1
ATOM 699 C C . SER A 1 92 ? 20.332 4.300 61.716 1.00 38.00 92 SER A C 1
ATOM 701 O O . SER A 1 92 ? 19.391 3.624 61.327 1.00 38.00 92 SER A O 1
ATOM 703 N N . LYS A 1 93 ? 21.581 4.226 61.228 1.00 39.69 93 LYS A N 1
ATOM 704 C CA . LYS A 1 93 ? 22.235 3.177 60.431 1.00 39.69 93 LYS A CA 1
ATOM 705 C C . LYS A 1 93 ? 21.977 3.161 58.926 1.00 39.69 93 LYS A C 1
ATOM 707 O O . LYS A 1 93 ? 21.090 2.500 58.403 1.00 39.69 93 LYS A O 1
ATOM 712 N N . ALA A 1 94 ? 22.945 3.760 58.235 1.00 40.59 94 ALA A N 1
ATOM 713 C CA . ALA A 1 94 ? 23.407 3.288 56.942 1.00 40.59 94 ALA A CA 1
ATOM 714 C C . ALA A 1 94 ? 23.853 1.818 57.036 1.00 40.59 94 ALA A C 1
ATOM 716 O O . ALA A 1 94 ? 24.740 1.499 57.827 1.00 40.59 94 ALA A O 1
ATOM 717 N N . ILE A 1 95 ? 23.285 0.953 56.194 1.00 42.84 95 ILE A N 1
ATOM 718 C CA . ILE A 1 95 ? 23.937 -0.271 55.720 1.00 42.84 95 ILE A CA 1
ATOM 719 C C . ILE A 1 95 ? 23.626 -0.398 54.227 1.00 42.84 95 ILE A C 1
ATOM 721 O O . ILE A 1 95 ? 22.476 -0.515 53.813 1.00 42.84 95 ILE A O 1
ATOM 725 N N . ALA A 1 96 ? 24.685 -0.338 53.425 1.00 44.12 96 ALA A N 1
ATOM 726 C CA . ALA A 1 96 ? 24.677 -0.638 52.006 1.00 44.12 96 ALA A CA 1
ATOM 727 C C . ALA A 1 96 ? 24.417 -2.132 51.769 1.00 44.12 96 ALA A C 1
ATOM 729 O O . ALA A 1 96 ? 25.003 -2.968 52.451 1.00 44.12 96 ALA A O 1
ATOM 730 N N . LEU A 1 97 ? 23.623 -2.473 50.751 1.00 46.50 97 LEU A N 1
ATOM 731 C CA . LEU A 1 97 ? 23.682 -3.784 50.099 1.00 46.50 97 LEU A CA 1
ATOM 732 C C . LEU A 1 97 ? 23.112 -3.678 48.681 1.00 46.50 97 LEU A C 1
ATOM 734 O O . LEU A 1 97 ? 21.909 -3.766 48.448 1.00 46.50 97 LEU A O 1
ATOM 738 N N . ARG A 1 98 ? 24.017 -3.481 47.716 1.00 48.88 98 ARG A N 1
ATOM 739 C CA . ARG A 1 98 ? 23.763 -3.797 46.309 1.00 48.88 98 ARG A CA 1
ATOM 740 C C . ARG A 1 98 ? 23.620 -5.317 46.202 1.00 48.88 98 ARG A C 1
ATOM 742 O O . ARG A 1 98 ? 24.546 -6.034 46.574 1.00 48.88 98 ARG A O 1
ATOM 749 N N . LYS A 1 99 ? 22.503 -5.804 45.663 1.00 45.06 99 LYS A N 1
ATOM 750 C CA . LYS A 1 99 ? 22.437 -7.141 45.063 1.00 45.06 99 LYS A CA 1
ATOM 751 C C . LYS A 1 99 ? 22.082 -7.008 43.591 1.00 45.06 99 LYS A C 1
ATOM 753 O O . LYS A 1 99 ? 20.962 -6.689 43.215 1.00 45.06 99 LYS A O 1
ATOM 758 N N . GLU A 1 100 ? 23.117 -7.226 42.798 1.00 44.78 100 GLU A N 1
ATOM 759 C CA . GLU A 1 100 ? 23.099 -7.532 41.380 1.00 44.78 100 GLU A CA 1
ATOM 760 C C . GLU A 1 100 ? 22.360 -8.866 41.179 1.00 44.78 100 GLU A C 1
ATOM 762 O O . GLU A 1 100 ? 22.689 -9.863 41.825 1.00 44.78 100 GLU A O 1
ATOM 767 N N . VAL A 1 101 ? 21.339 -8.892 40.320 1.00 40.41 101 VAL A N 1
ATOM 768 C CA . VAL A 1 101 ? 20.649 -10.127 39.923 1.00 40.41 101 VAL A CA 1
ATOM 769 C C . VAL A 1 101 ? 20.932 -10.361 38.445 1.00 40.41 101 VAL A C 1
ATOM 771 O O . VAL A 1 101 ? 20.347 -9.737 37.565 1.00 40.41 101 VAL A O 1
ATOM 774 N N . ARG A 1 102 ? 21.877 -11.269 38.191 1.00 38.47 102 ARG A N 1
ATOM 775 C CA . ARG A 1 102 ? 22.172 -11.862 36.884 1.00 38.47 102 ARG A CA 1
ATOM 776 C C . ARG A 1 102 ? 21.326 -13.126 36.745 1.00 38.47 102 ARG A C 1
ATOM 778 O O . ARG A 1 102 ? 21.551 -14.086 37.476 1.00 38.47 102 ARG A O 1
ATOM 785 N N . VAL A 1 103 ? 20.406 -13.156 35.785 1.00 46.94 103 VAL A N 1
ATOM 786 C CA . VAL A 1 103 ? 19.704 -14.387 35.389 1.00 46.94 103 VAL A CA 1
ATOM 787 C C . VAL A 1 103 ? 20.324 -14.901 34.090 1.00 46.94 103 VAL A C 1
ATOM 789 O O . VAL A 1 103 ? 20.197 -14.276 33.041 1.00 46.94 103 VAL A O 1
ATOM 792 N N . ARG A 1 104 ? 21.031 -16.035 34.175 1.00 40.28 104 ARG A N 1
ATOM 793 C CA . ARG A 1 104 ? 21.362 -16.905 33.035 1.00 40.28 104 ARG A CA 1
ATOM 794 C C . ARG A 1 104 ? 20.295 -17.997 32.974 1.00 40.28 104 ARG A C 1
ATOM 796 O O . ARG A 1 104 ? 20.183 -18.768 33.920 1.00 40.28 104 ARG A O 1
ATOM 803 N N . GLY A 1 105 ? 19.544 -18.070 31.879 1.00 39.75 105 GLY A N 1
ATOM 804 C CA . GLY A 1 105 ? 18.685 -19.210 31.560 1.00 39.75 105 GLY A CA 1
ATOM 805 C C . GLY A 1 105 ? 19.355 -20.074 30.497 1.00 39.75 105 GLY A C 1
ATOM 806 O O . GLY A 1 105 ? 19.457 -19.649 29.353 1.00 39.75 105 GLY A O 1
ATOM 807 N N . SER A 1 106 ? 19.835 -21.251 30.897 1.00 39.06 106 SER A N 1
ATOM 808 C CA . SER A 1 106 ? 20.268 -22.335 30.007 1.00 39.06 106 SER A CA 1
ATOM 809 C C . SER A 1 106 ? 19.064 -23.243 29.759 1.00 39.06 106 SER A C 1
ATOM 811 O O . SER A 1 106 ? 18.368 -23.5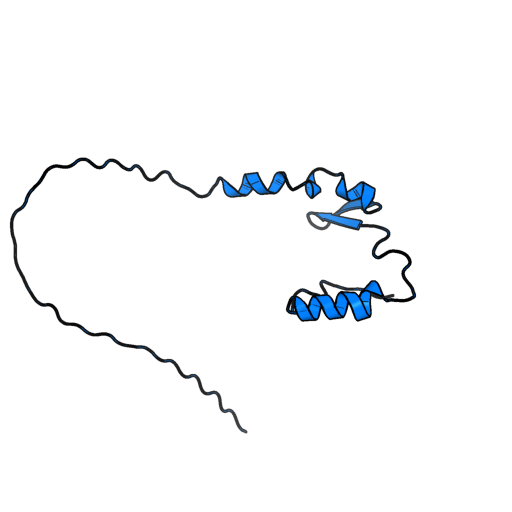84 30.716 1.00 39.06 106 SER A O 1
ATOM 813 N N . VAL A 1 107 ? 18.810 -23.637 28.511 1.00 51.97 107 VAL A N 1
ATOM 814 C CA . VAL A 1 107 ? 17.819 -24.668 28.168 1.00 51.97 107 VAL A CA 1
ATOM 815 C C . VAL A 1 107 ? 18.524 -25.720 27.324 1.00 51.97 107 VAL A C 1
ATOM 817 O O . VAL A 1 107 ? 18.667 -25.551 26.119 1.00 51.97 107 VAL A O 1
ATOM 820 N N . ASP A 1 108 ? 18.950 -26.797 27.980 1.00 46.53 108 ASP A N 1
ATOM 821 C CA . ASP A 1 108 ? 19.239 -28.076 27.337 1.00 46.53 108 ASP A CA 1
ATOM 822 C C . ASP A 1 108 ? 17.998 -28.962 27.473 1.00 46.53 108 ASP A C 1
ATOM 824 O O . ASP A 1 108 ? 17.481 -29.166 28.575 1.00 46.53 108 ASP A O 1
ATOM 828 N N . ARG A 1 109 ? 17.519 -29.509 26.356 1.00 48.94 109 ARG A N 1
ATOM 829 C CA . ARG A 1 109 ? 16.698 -30.723 26.348 1.00 48.94 109 ARG A CA 1
ATOM 830 C C . ARG A 1 109 ? 17.210 -31.631 25.245 1.00 48.94 109 ARG A C 1
ATOM 832 O O . ARG A 1 109 ? 16.924 -31.409 24.074 1.00 48.94 109 ARG A O 1
ATOM 839 N N . GLY A 1 110 ? 17.974 -32.634 25.655 1.00 49.91 110 GLY A N 1
ATOM 840 C CA . GLY A 1 110 ? 18.119 -33.872 24.910 1.00 49.91 110 GLY A CA 1
ATOM 841 C C . GLY A 1 110 ? 17.119 -34.892 25.442 1.00 49.91 110 GLY A C 1
ATOM 842 O O . GLY A 1 110 ? 16.952 -35.008 26.658 1.00 49.91 110 GLY A O 1
ATOM 843 N N . LEU A 1 111 ? 16.455 -35.580 24.519 1.00 46.31 111 LEU A N 1
ATOM 844 C CA . LEU A 1 111 ? 16.238 -37.028 24.491 1.00 46.31 111 LEU A CA 1
ATOM 845 C C . LEU A 1 111 ? 15.684 -37.395 23.114 1.00 46.31 111 LEU A C 1
ATOM 847 O O . LEU A 1 111 ? 14.724 -36.721 22.679 1.00 46.31 111 LEU A O 1
#

Mean predicted aligned error: 18.18 Å

Organism: NCBI:txid2972120

Radius of gyration: 29.69 Å; Cα contacts (8 Å, |Δi|>4): 43; chains: 1; bounding box: 42×65×82 Å

InterPro domains:
  IPR027417 P-loop containing nucleoside triphosphate hydrolase [G3DSA:3.40.50.300] (1-106)
  IPR027417 P-loop containing nucleoside triphosphate hydrolase [SSF52540] (2-58)

pLDDT: mean 70.19, std 23.63, range [33.56, 97.75]

Sequence (111 aa):
MIVLDDPFSAVDARVAQCLWDDCIRNCPKRSSLCDHILVLDKGGIIAQRPPDQVLKRPFFDGSTLLDTSKELSPPINNQAQSVAPAPNTVNSKAIALRKEVRVRGSVDRGL

Foldseek 3Di:
DDDDDCVPPPDDPVVVVCCCPPPQVPPVVDPDSDQWDWDDDPNDTPDIGGPVVVCPDPVNPPPVVVVVVPPPDDDDDDDDDDDDDDDDDDDDDDDDDDDDDDDDDDDDDDD